Protein AF-A0A9X1KU45-F1 (afdb_monomer_lite)

Structure (mmCIF, N/CA/C/O backbone):
data_AF-A0A9X1KU45-F1
#
_entry.id   AF-A0A9X1KU45-F1
#
loop_
_atom_site.group_PDB
_atom_site.id
_atom_site.type_symbol
_atom_site.label_atom_id
_atom_site.label_alt_id
_atom_site.label_comp_id
_atom_site.label_asym_id
_atom_site.label_entity_id
_atom_site.label_seq_id
_atom_site.pdbx_PDB_ins_code
_atom_site.Cartn_x
_atom_site.Cartn_y
_atom_site.Cartn_z
_atom_site.occupancy
_atom_site.B_iso_or_equiv
_atom_site.auth_seq_id
_atom_site.auth_comp_id
_atom_site.auth_asym_id
_atom_site.auth_atom_id
_atom_site.pdbx_PDB_model_num
ATOM 1 N N . MET A 1 1 ? 0.084 -14.048 12.356 1.00 86.44 1 MET A N 1
ATOM 2 C CA . MET A 1 1 ? -1.011 -13.055 12.379 1.00 86.44 1 MET A CA 1
ATOM 3 C C . MET A 1 1 ? -0.371 -11.729 12.727 1.00 86.44 1 MET A C 1
ATOM 5 O O . MET A 1 1 ? 0.430 -11.717 13.653 1.00 86.44 1 MET A O 1
ATOM 9 N N . LYS A 1 2 ? -0.605 -10.681 11.936 1.00 94.75 2 LYS A N 1
ATOM 10 C CA . LYS A 1 2 ? -0.017 -9.353 12.149 1.00 94.75 2 LYS A CA 1
ATOM 11 C C . LYS A 1 2 ? -1.143 -8.333 12.221 1.00 94.75 2 LYS A C 1
ATOM 13 O O . LYS A 1 2 ? -2.015 -8.360 11.360 1.00 94.75 2 LYS A O 1
ATOM 18 N N . THR A 1 3 ? -1.073 -7.453 13.205 1.00 95.44 3 THR A N 1
ATOM 19 C CA . THR A 1 3 ? -2.057 -6.400 13.442 1.00 95.44 3 THR A CA 1
ATOM 20 C C . THR A 1 3 ? -1.365 -5.049 13.316 1.00 95.44 3 THR A C 1
ATOM 22 O O . THR A 1 3 ? -0.231 -4.895 13.774 1.00 95.44 3 THR A O 1
ATOM 25 N N . ILE A 1 4 ? -2.003 -4.103 12.632 1.00 96.50 4 ILE A N 1
ATOM 26 C CA . ILE A 1 4 ? -1.458 -2.774 12.338 1.00 96.50 4 ILE A CA 1
ATOM 27 C C . ILE A 1 4 ? -2.538 -1.745 12.666 1.00 96.50 4 ILE A C 1
ATOM 29 O O . ILE A 1 4 ? -3.678 -1.916 12.248 1.00 96.50 4 ILE A O 1
ATOM 33 N N . LYS A 1 5 ? -2.175 -0.688 13.393 1.00 97.69 5 LYS A N 1
ATOM 34 C CA . LYS A 1 5 ? -3.073 0.413 13.759 1.00 97.69 5 LYS A CA 1
ATOM 35 C C . LYS A 1 5 ? -2.668 1.695 13.049 1.00 97.69 5 LYS A C 1
ATOM 37 O O . LYS A 1 5 ? -1.474 1.944 12.883 1.00 97.69 5 LYS A O 1
ATOM 42 N N . GLY A 1 6 ? -3.650 2.493 12.659 1.00 98.06 6 GLY A N 1
ATOM 43 C CA . GLY A 1 6 ? -3.437 3.778 12.001 1.00 98.06 6 GLY A CA 1
ATOM 44 C C . GLY A 1 6 ? -4.738 4.356 11.460 1.00 98.06 6 GLY A C 1
ATOM 45 O O . GLY A 1 6 ? -5.822 3.825 11.696 1.00 98.06 6 GLY A O 1
ATOM 46 N N . ILE A 1 7 ? -4.625 5.444 10.711 1.00 98.31 7 ILE A N 1
ATOM 47 C CA . ILE A 1 7 ? -5.740 6.068 10.004 1.00 98.31 7 ILE A CA 1
ATOM 48 C C . ILE A 1 7 ? -5.963 5.300 8.699 1.00 98.31 7 ILE A C 1
ATOM 50 O O . ILE A 1 7 ? -5.147 5.364 7.781 1.00 98.31 7 ILE A O 1
ATOM 54 N N . ILE A 1 8 ? -7.062 4.560 8.606 1.00 98.06 8 ILE A N 1
ATOM 55 C CA . ILE A 1 8 ? -7.398 3.740 7.441 1.00 98.06 8 ILE A CA 1
ATOM 56 C C . ILE A 1 8 ? -8.079 4.603 6.382 1.00 98.06 8 ILE A C 1
ATOM 58 O O . ILE A 1 8 ? -9.060 5.291 6.667 1.00 98.06 8 ILE A O 1
ATOM 62 N N . ILE A 1 9 ? -7.573 4.535 5.150 1.00 98.00 9 ILE A N 1
ATOM 63 C CA . ILE A 1 9 ? -8.160 5.188 3.979 1.00 98.00 9 ILE A CA 1
ATOM 64 C C . ILE A 1 9 ? -9.071 4.205 3.244 1.00 98.00 9 ILE A C 1
ATOM 66 O O . ILE A 1 9 ? -8.613 3.283 2.566 1.00 98.00 9 ILE A O 1
ATOM 70 N N . ASP A 1 10 ? -10.377 4.439 3.341 1.00 97.19 10 ASP A N 1
ATOM 71 C CA . ASP A 1 10 ? -11.389 3.696 2.601 1.00 97.19 10 ASP A CA 1
ATOM 72 C C . ASP A 1 10 ? -11.719 4.428 1.297 1.00 97.19 10 ASP A C 1
ATOM 74 O O . ASP A 1 10 ? -12.525 5.363 1.247 1.00 97.19 10 ASP A O 1
ATOM 78 N N . VAL A 1 11 ? -11.063 3.986 0.225 1.00 96.62 11 VAL A N 1
ATOM 79 C CA . VAL A 1 11 ? -11.201 4.570 -1.116 1.00 96.62 11 VAL A CA 1
ATOM 80 C C . VAL A 1 11 ? -12.566 4.303 -1.756 1.00 96.62 11 VAL A C 1
ATOM 82 O O . VAL A 1 11 ? -12.993 5.079 -2.609 1.00 96.62 11 VAL A O 1
ATOM 85 N N . ILE A 1 12 ? -13.266 3.239 -1.347 1.00 97.25 12 ILE A N 1
ATOM 86 C CA . ILE A 1 12 ? -14.573 2.871 -1.907 1.00 97.25 12 ILE A CA 1
ATOM 87 C C . ILE A 1 12 ? -15.658 3.757 -1.298 1.00 97.25 12 ILE A C 1
ATOM 89 O O . ILE A 1 12 ? -16.449 4.356 -2.027 1.00 97.25 12 ILE A O 1
ATOM 93 N N . ASN A 1 13 ? -15.651 3.899 0.029 1.00 97.31 13 ASN A N 1
ATOM 94 C CA . ASN A 1 13 ? -16.626 4.713 0.754 1.00 97.31 13 ASN A CA 1
ATOM 95 C C . ASN A 1 13 ? -16.205 6.183 0.910 1.00 97.31 13 ASN A C 1
ATOM 97 O O . ASN A 1 13 ? -16.965 6.979 1.458 1.00 97.31 13 ASN A O 1
ATOM 101 N N . ARG A 1 14 ? -15.017 6.558 0.415 1.00 97.31 14 ARG A N 1
ATOM 102 C CA . ARG A 1 14 ? -14.466 7.926 0.443 1.00 97.31 14 ARG A CA 1
ATOM 103 C C . ARG A 1 14 ? -14.408 8.516 1.853 1.00 97.31 14 ARG A C 1
ATOM 105 O O . ARG A 1 14 ? -14.783 9.668 2.071 1.00 97.31 14 ARG A O 1
ATOM 112 N N . ARG A 1 15 ? -13.936 7.721 2.811 1.00 96.88 15 ARG A N 1
ATOM 113 C CA . ARG A 1 15 ? -13.776 8.142 4.207 1.00 96.88 15 ARG A CA 1
ATOM 114 C C . ARG A 1 15 ? -12.404 7.760 4.744 1.00 96.88 15 ARG A C 1
ATOM 116 O O . ARG A 1 15 ? -11.753 6.857 4.225 1.00 96.88 15 ARG A O 1
ATOM 123 N N . GLN A 1 16 ? -12.010 8.421 5.823 1.00 97.25 16 GLN A N 1
ATOM 124 C CA . GLN A 1 16 ? -10.874 8.023 6.644 1.00 97.25 16 GLN A CA 1
ATOM 125 C C . GLN A 1 16 ? -11.334 7.845 8.086 1.00 97.25 16 GLN A C 1
ATOM 127 O O . GLN A 1 16 ? -12.188 8.603 8.550 1.00 97.25 16 GLN A O 1
ATOM 132 N N . PHE A 1 17 ? -10.803 6.845 8.779 1.00 97.50 17 PHE A N 1
ATOM 133 C CA . PHE A 1 17 ? -11.173 6.562 10.164 1.00 97.50 17 PHE A CA 1
ATOM 134 C C . PHE A 1 17 ? -10.005 5.915 10.921 1.00 97.50 17 PHE A C 1
ATOM 136 O O . PHE A 1 17 ? -9.184 5.236 10.299 1.00 97.50 17 PHE A O 1
ATOM 143 N N . PRO A 1 18 ? -9.886 6.134 12.240 1.00 98.12 18 PRO A N 1
ATOM 144 C CA . PRO A 1 18 ? -8.903 5.434 13.051 1.00 98.12 18 PRO A CA 1
ATOM 145 C C . PRO A 1 18 ? -9.298 3.955 13.161 1.00 98.12 18 PRO A C 1
ATOM 147 O O . PRO A 1 18 ? -10.442 3.624 13.475 1.00 98.12 18 PRO A O 1
ATOM 150 N N . GLY A 1 19 ? -8.371 3.055 12.842 1.00 97.56 19 GLY A N 1
ATOM 151 C CA . GLY A 1 19 ? -8.699 1.644 12.715 1.00 97.56 19 GLY A CA 1
ATOM 152 C C . GLY A 1 19 ? -7.540 0.688 12.937 1.00 97.56 19 GLY A C 1
ATOM 153 O O . GLY A 1 19 ? -6.368 1.061 13.043 1.00 97.56 19 GLY A O 1
ATOM 154 N N . GLU A 1 20 ? -7.907 -0.584 12.998 1.00 97.56 20 GLU A N 1
ATOM 155 C CA . GLU A 1 20 ? -7.012 -1.722 13.112 1.00 97.56 20 GLU A CA 1
ATOM 156 C C . GLU A 1 20 ? -7.190 -2.654 11.903 1.00 97.56 20 GLU A C 1
ATOM 158 O O . GLU A 1 20 ? -8.305 -2.972 11.491 1.00 97.56 20 GLU A O 1
ATOM 163 N N . LEU A 1 21 ? -6.071 -3.092 11.322 1.00 97.31 21 LEU A N 1
ATOM 164 C CA . LEU A 1 21 ? -6.021 -4.006 10.186 1.00 97.31 21 LEU A CA 1
ATOM 165 C C . LEU A 1 21 ? -5.289 -5.291 10.577 1.00 97.31 21 LEU A C 1
ATOM 167 O O . LEU A 1 21 ? -4.127 -5.265 10.995 1.00 97.31 21 LEU A O 1
ATOM 171 N N . THR A 1 22 ? -5.955 -6.429 10.386 1.00 97.88 22 THR A N 1
ATOM 172 C CA . THR A 1 22 ? -5.406 -7.754 10.688 1.00 97.88 22 THR A CA 1
ATOM 173 C C . THR A 1 22 ? -5.051 -8.496 9.405 1.00 97.88 22 THR A C 1
ATOM 175 O O . THR A 1 22 ? -5.884 -8.696 8.525 1.00 97.88 22 THR A O 1
ATOM 178 N N . VAL A 1 23 ? -3.812 -8.986 9.318 1.00 97.75 23 VAL A N 1
ATOM 179 C CA . VAL A 1 23 ? -3.296 -9.788 8.200 1.00 97.75 23 VAL A CA 1
ATOM 180 C C . VAL A 1 23 ? -3.028 -11.226 8.648 1.00 97.75 23 VAL A C 1
ATOM 182 O O . VAL A 1 23 ? -2.286 -11.489 9.608 1.00 97.75 23 VAL A O 1
ATOM 185 N N . LYS A 1 24 ? -3.585 -12.188 7.905 1.00 97.88 24 LYS A N 1
ATOM 186 C CA . LYS A 1 24 ? -3.384 -13.630 8.096 1.00 97.88 24 LYS A CA 1
ATOM 187 C C . LYS A 1 24 ? -3.031 -14.283 6.760 1.00 97.88 24 LYS A C 1
ATOM 189 O O . LYS A 1 24 ? -3.746 -14.127 5.780 1.00 97.88 24 LYS A O 1
ATOM 194 N N . ASN A 1 25 ? -1.923 -15.027 6.729 1.00 96.25 25 ASN A N 1
ATOM 195 C CA . ASN A 1 25 ? -1.447 -15.756 5.544 1.00 96.25 25 ASN A CA 1
ATOM 196 C C . ASN A 1 25 ? -1.326 -14.872 4.285 1.00 96.25 25 ASN A C 1
ATOM 198 O O . ASN A 1 25 ? 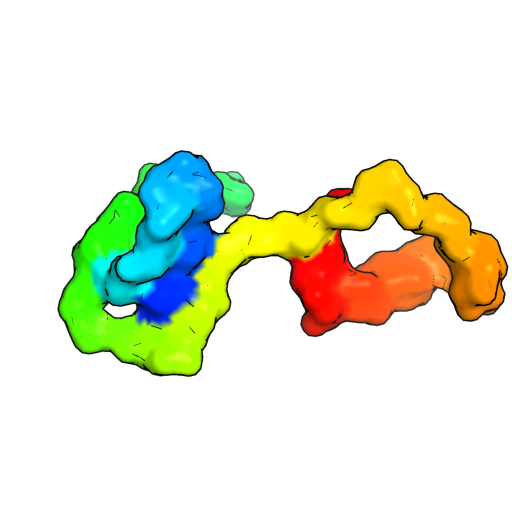-1.756 -15.262 3.204 1.00 96.25 25 ASN A O 1
ATOM 202 N N . GLY A 1 26 ? -0.793 -13.654 4.442 1.00 94.62 26 GLY A N 1
ATOM 203 C CA . GLY A 1 26 ? -0.615 -12.701 3.340 1.00 94.62 26 GLY A CA 1
ATOM 204 C C . GLY A 1 26 ? -1.902 -12.041 2.833 1.00 94.62 26 GLY A C 1
ATOM 205 O O . GLY A 1 26 ? -1.855 -11.323 1.843 1.00 94.62 26 GLY A O 1
ATOM 206 N N . ARG A 1 27 ? -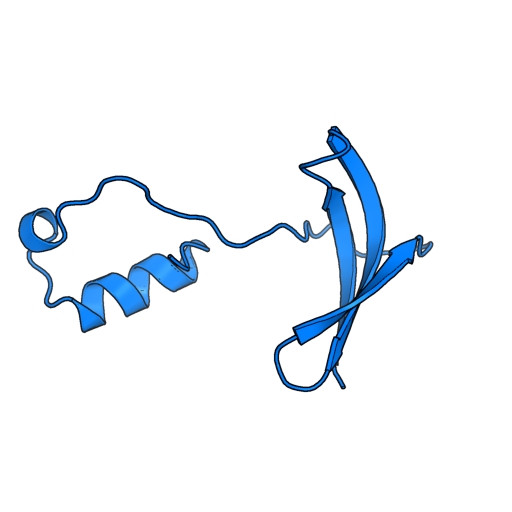3.047 -12.261 3.493 1.00 96.94 27 ARG A N 1
ATOM 207 C CA . ARG A 1 27 ? -4.333 -11.640 3.152 1.00 96.94 27 ARG A CA 1
ATOM 208 C C . ARG A 1 27 ? -4.851 -10.790 4.301 1.00 96.94 27 ARG A C 1
ATOM 210 O O . ARG A 1 27 ? -4.640 -11.130 5.467 1.00 96.94 27 ARG A O 1
ATOM 217 N N . ILE A 1 28 ? -5.545 -9.708 3.961 1.00 97.12 28 ILE A N 1
ATOM 218 C CA . ILE A 1 28 ? -6.321 -8.929 4.926 1.00 97.12 28 ILE A CA 1
ATOM 219 C C . ILE A 1 28 ? -7.455 -9.834 5.413 1.00 97.12 28 ILE A C 1
ATOM 221 O O . ILE A 1 28 ? -8.229 -10.352 4.610 1.00 97.12 28 ILE A O 1
ATOM 225 N N . ALA A 1 29 ? -7.478 -10.094 6.714 1.00 97.88 29 ALA A N 1
ATOM 226 C CA . ALA A 1 29 ? -8.473 -10.930 7.370 1.00 97.88 29 ALA A CA 1
ATOM 227 C C . ALA A 1 29 ? -9.601 -10.093 7.977 1.00 97.88 29 ALA A C 1
ATOM 229 O O . ALA A 1 29 ? -10.730 -10.568 8.007 1.00 97.88 29 ALA A O 1
ATOM 230 N N . ASP A 1 30 ? -9.285 -8.886 8.455 1.00 97.69 30 ASP A N 1
ATOM 231 C CA . ASP A 1 30 ? -10.249 -7.979 9.073 1.00 97.69 30 ASP A CA 1
ATOM 232 C C . ASP A 1 30 ? -9.761 -6.522 9.048 1.00 97.69 30 ASP A C 1
ATOM 234 O O . ASP A 1 30 ? -8.547 -6.271 9.017 1.00 97.69 30 ASP A O 1
ATOM 238 N N . VAL A 1 31 ? -10.718 -5.592 9.055 1.00 97.25 31 VAL A N 1
ATOM 239 C CA . VAL A 1 31 ? -10.526 -4.136 9.102 1.00 97.25 31 VAL A CA 1
ATOM 240 C C . VAL A 1 31 ? -11.638 -3.547 9.968 1.00 97.25 31 VAL A C 1
ATOM 242 O O . VAL A 1 31 ? -12.805 -3.606 9.581 1.00 97.25 31 VAL A O 1
ATOM 245 N N . SER A 1 32 ? -11.293 -2.958 11.111 1.00 96.69 32 SER A N 1
ATOM 246 C CA . SER A 1 32 ? -12.277 -2.453 12.075 1.00 96.69 32 SER A CA 1
ATOM 247 C C . SER A 1 32 ? -11.904 -1.079 12.624 1.00 96.69 32 SER A C 1
ATOM 249 O O . SER A 1 32 ? -10.731 -0.703 12.639 1.00 96.69 32 SER A O 1
ATOM 251 N N . ASP A 1 33 ? -12.896 -0.333 13.109 1.00 96.88 33 ASP A N 1
ATOM 252 C CA . ASP A 1 33 ? -12.670 0.891 13.881 1.00 96.88 33 ASP A CA 1
ATOM 253 C C . ASP A 1 33 ? -11.890 0.581 15.175 1.00 96.88 33 ASP A C 1
ATOM 255 O O . ASP A 1 33 ? -12.089 -0.458 15.811 1.00 96.88 33 ASP A O 1
ATOM 259 N N . CYS A 1 34 ? -10.976 1.474 15.549 1.00 95.81 34 CYS A N 1
ATOM 260 C CA . CYS A 1 34 ? -10.180 1.384 16.771 1.00 95.81 34 C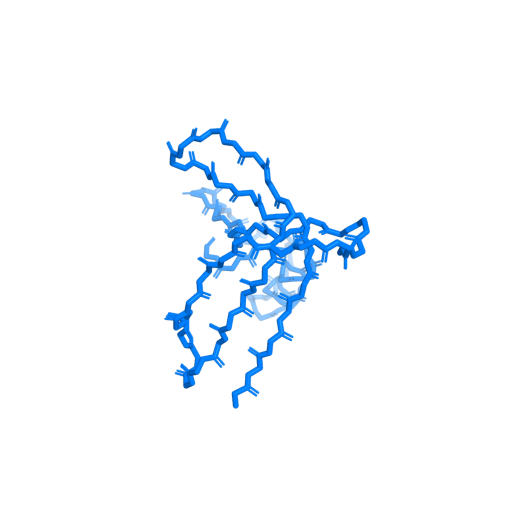YS A CA 1
ATOM 261 C C . CYS A 1 34 ? -9.883 2.794 17.273 1.00 95.81 34 CYS A C 1
ATOM 263 O O . CYS A 1 34 ? -9.382 3.624 16.517 1.00 95.81 34 CYS A O 1
ATOM 265 N N . ASP A 1 35 ? -10.126 3.044 18.555 1.00 93.00 35 ASP A N 1
ATOM 266 C CA . ASP A 1 35 ? -9.718 4.294 19.192 1.00 93.00 35 ASP A CA 1
ATOM 267 C C . ASP A 1 35 ? -8.197 4.310 19.436 1.00 93.00 35 ASP A C 1
ATOM 269 O O . ASP A 1 35 ? -7.565 3.255 19.528 1.00 93.00 35 ASP A O 1
ATOM 273 N N . ASP A 1 36 ? -7.624 5.511 19.560 1.00 93.81 36 ASP A N 1
ATOM 274 C CA . ASP A 1 36 ? -6.207 5.753 19.884 1.00 93.81 36 ASP A CA 1
ATOM 275 C C . ASP A 1 36 ? -5.213 5.023 18.957 1.00 93.81 36 ASP A C 1
ATOM 277 O O . ASP A 1 36 ? -4.590 4.009 19.291 1.00 93.81 36 ASP A O 1
ATOM 281 N N . VAL A 1 37 ? -5.076 5.552 17.740 1.00 97.25 37 VAL A N 1
ATOM 282 C CA . VAL A 1 37 ? -4.134 5.065 16.727 1.00 97.25 37 VAL A CA 1
ATOM 283 C C . VAL A 1 37 ? -3.045 6.111 16.467 1.00 97.25 37 VAL A C 1
ATOM 285 O O . VAL A 1 37 ? -3.299 7.307 16.614 1.00 97.25 37 VAL A O 1
ATOM 288 N N . PRO A 1 38 ? -1.832 5.702 16.053 1.00 97.12 38 PRO A N 1
ATOM 289 C CA . PRO A 1 38 ? -0.811 6.657 15.634 1.00 97.12 38 PRO A CA 1
ATOM 290 C C . PRO A 1 38 ? -1.271 7.467 14.411 1.00 97.12 38 PRO A C 1
ATOM 292 O O . PRO A 1 38 ? -2.047 6.971 13.591 1.00 97.12 38 PRO A O 1
ATOM 295 N N . ASP A 1 39 ? -0.726 8.677 14.249 1.00 96.19 39 ASP A N 1
ATOM 296 C CA . ASP A 1 39 ? -0.928 9.534 13.068 1.00 96.19 39 ASP A CA 1
ATOM 297 C C . ASP A 1 39 ? -0.142 8.995 11.856 1.00 96.19 39 ASP A C 1
ATOM 299 O O . ASP A 1 39 ? 0.851 9.556 11.393 1.00 96.19 39 ASP A O 1
ATOM 303 N N . VAL A 1 40 ? -0.538 7.804 11.408 1.00 96.88 40 VAL A N 1
ATOM 304 C CA . VAL A 1 40 ? 0.043 7.065 10.288 1.00 96.88 40 VAL A CA 1
ATOM 305 C C . VAL A 1 40 ? -1.092 6.582 9.406 1.00 96.88 40 VAL A C 1
ATOM 307 O O . VAL A 1 40 ? -2.010 5.911 9.876 1.00 96.88 40 VAL A O 1
ATOM 310 N N . TYR A 1 41 ? -1.008 6.879 8.115 1.00 97.38 41 TYR A N 1
ATOM 311 C C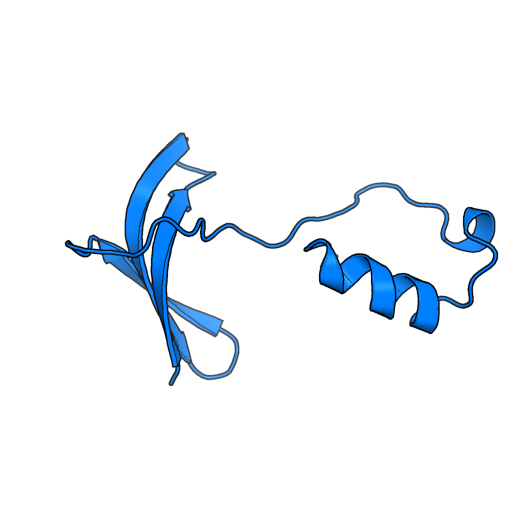A . TYR A 1 41 ? -2.025 6.496 7.146 1.00 97.38 41 TYR A CA 1
ATOM 312 C C . TYR A 1 41 ? -1.793 5.080 6.614 1.00 97.38 41 TYR A C 1
ATOM 314 O O . TYR A 1 41 ? -0.686 4.718 6.215 1.00 97.38 41 TYR A O 1
ATOM 322 N N . ILE A 1 42 ? -2.864 4.290 6.578 1.00 97.62 42 ILE A N 1
ATOM 323 C CA . ILE A 1 42 ? -2.910 2.947 6.004 1.00 97.62 42 ILE A CA 1
ATOM 324 C C . ILE A 1 42 ? -3.817 3.007 4.779 1.00 97.62 42 ILE A C 1
ATOM 326 O O . ILE A 1 42 ? -5.017 3.250 4.887 1.00 97.62 42 ILE A O 1
ATOM 330 N N . LEU A 1 43 ? -3.239 2.764 3.609 1.00 97.25 43 LEU A N 1
ATOM 331 C CA . LEU A 1 43 ? -3.931 2.781 2.326 1.00 97.25 43 LEU A CA 1
ATOM 332 C C . LEU A 1 43 ? -3.497 1.582 1.468 1.00 97.25 43 LEU A C 1
ATOM 334 O O . LEU A 1 43 ? -2.453 0.981 1.746 1.00 97.25 43 LEU A O 1
ATOM 338 N N . PRO A 1 44 ? -4.271 1.215 0.430 1.00 96.94 44 PRO A N 1
ATOM 339 C CA . PRO A 1 44 ? -3.809 0.267 -0.575 1.00 96.94 44 PRO A CA 1
ATOM 340 C C . PRO A 1 44 ? -2.493 0.729 -1.212 1.00 96.94 44 PRO A C 1
ATOM 342 O O . PRO A 1 44 ? -2.265 1.928 -1.372 1.00 96.94 44 PRO A O 1
ATOM 345 N N . GLY A 1 45 ? -1.646 -0.228 -1.597 1.00 97.38 45 GLY A N 1
ATOM 346 C CA . GLY A 1 45 ? -0.460 0.078 -2.395 1.00 97.38 45 GLY A CA 1
ATOM 347 C C . GLY A 1 45 ? -0.847 0.711 -3.733 1.00 97.38 45 GLY A C 1
ATOM 348 O O . GLY A 1 45 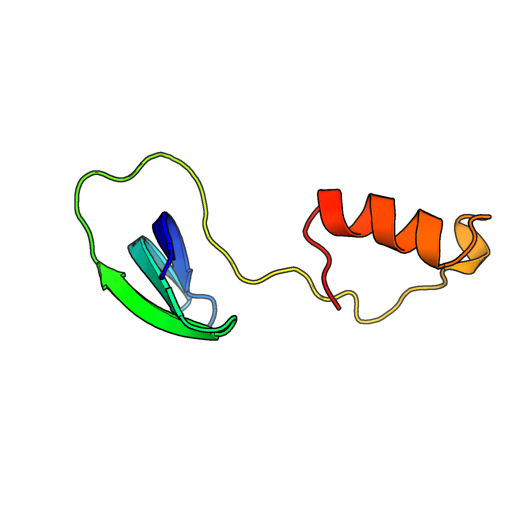? -1.925 0.446 -4.271 1.00 97.38 45 GLY A O 1
ATOM 349 N N . PHE A 1 46 ? 0.028 1.560 -4.259 1.00 98.00 46 PHE A N 1
ATOM 350 C CA . PHE A 1 46 ? -0.196 2.240 -5.525 1.00 98.00 46 PHE A CA 1
ATOM 351 C C . PHE A 1 46 ? -0.043 1.283 -6.705 1.00 98.00 46 PHE A C 1
ATOM 353 O O . PHE A 1 46 ? 0.741 0.330 -6.655 1.00 98.00 46 PHE A O 1
ATOM 360 N N . VAL A 1 47 ? -0.799 1.576 -7.763 1.00 97.75 47 VAL A N 1
ATOM 361 C CA . VAL A 1 47 ? -0.758 0.864 -9.039 1.00 97.75 47 VAL A CA 1
ATOM 362 C C . VAL A 1 47 ? -0.393 1.862 -10.126 1.00 97.75 47 VAL A C 1
ATOM 364 O O . VAL A 1 47 ? -1.089 2.870 -10.276 1.00 97.75 47 VAL A O 1
ATOM 367 N N . ASP A 1 48 ? 0.676 1.593 -10.870 1.00 97.38 48 ASP A N 1
ATOM 368 C CA . ASP A 1 48 ? 1.055 2.402 -12.026 1.00 97.38 48 ASP A CA 1
ATOM 369 C C . ASP A 1 48 ? 0.488 1.780 -13.305 1.00 97.38 48 ASP A C 1
ATOM 371 O O . ASP A 1 48 ? 0.954 0.757 -13.801 1.00 97.38 48 ASP A O 1
ATOM 375 N N . SER A 1 49 ? -0.557 2.403 -13.850 1.00 97.62 49 SER A N 1
ATOM 376 C CA . SER A 1 49 ? -1.222 1.895 -15.051 1.00 97.62 49 SER A CA 1
ATOM 377 C C . SER A 1 49 ? -0.374 2.005 -16.316 1.00 97.62 49 SER A C 1
ATOM 379 O O . SER A 1 49 ? -0.704 1.367 -17.315 1.00 97.62 49 SER A O 1
ATOM 381 N N . HIS A 1 50 ? 0.650 2.863 -16.324 1.00 97.56 50 HIS A N 1
ATOM 382 C CA . HIS A 1 50 ? 1.427 3.126 -17.527 1.00 97.56 50 HIS A CA 1
ATOM 383 C C . HIS A 1 50 ? 2.834 3.605 -17.187 1.00 97.56 50 HIS A C 1
ATOM 385 O O . HIS A 1 50 ? 3.060 4.786 -16.923 1.00 97.56 50 HIS A O 1
ATOM 391 N N . ILE A 1 51 ? 3.801 2.701 -17.330 1.00 95.88 51 ILE A N 1
ATOM 392 C CA . ILE A 1 51 ? 5.213 3.010 -17.134 1.00 95.88 51 ILE A CA 1
ATOM 393 C C . ILE A 1 51 ? 6.093 2.362 -18.202 1.00 95.88 51 ILE A C 1
ATOM 395 O O . ILE A 1 51 ? 5.848 1.246 -18.656 1.00 95.88 51 ILE A O 1
ATOM 399 N N . HIS A 1 52 ? 7.158 3.067 -18.574 1.00 97.12 52 HIS A N 1
ATOM 400 C CA . HIS A 1 52 ? 8.263 2.534 -19.367 1.00 97.12 52 HIS A CA 1
ATOM 401 C C . HIS A 1 52 ? 9.489 2.420 -18.458 1.00 97.12 52 HIS A C 1
ATOM 403 O O . HIS A 1 52 ? 10.105 3.434 -18.119 1.00 97.12 52 HIS A O 1
ATOM 409 N N . ILE A 1 53 ? 9.828 1.201 -18.029 1.00 97.19 53 ILE A N 1
ATOM 410 C CA . ILE A 1 53 ? 10.941 0.952 -17.095 1.00 97.19 53 ILE A CA 1
ATOM 411 C C . ILE A 1 53 ? 12.277 1.347 -17.735 1.00 97.19 53 ILE A C 1
ATOM 413 O O . ILE A 1 53 ? 13.167 1.856 -17.058 1.00 97.19 53 ILE A O 1
ATOM 417 N N . GLU A 1 54 ? 12.412 1.182 -19.046 1.00 97.62 54 GLU A N 1
ATOM 418 C CA . GLU A 1 54 ? 13.623 1.442 -19.824 1.00 97.62 54 GLU A CA 1
ATOM 419 C C . GLU A 1 54 ? 14.082 2.900 -19.720 1.00 97.62 54 GLU A C 1
ATOM 421 O O . GLU A 1 54 ? 15.282 3.175 -19.685 1.00 97.62 54 GLU A O 1
ATOM 426 N N . SER A 1 55 ? 13.137 3.834 -19.584 1.00 97.25 55 SER A N 1
ATOM 427 C CA . SER A 1 55 ? 13.419 5.261 -19.401 1.00 97.25 55 SER A CA 1
ATOM 428 C C . SER A 1 55 ? 14.167 5.562 -18.096 1.00 97.25 55 SER A C 1
ATOM 430 O O . SER A 1 55 ? 14.807 6.605 -17.988 1.00 97.25 55 SER A O 1
ATOM 432 N N . SER A 1 56 ? 14.119 4.654 -17.112 1.00 96.31 56 SER A N 1
ATOM 433 C CA . SER A 1 56 ? 14.882 4.774 -15.863 1.00 96.31 56 SER A CA 1
ATOM 434 C C . SER A 1 56 ? 16.360 4.402 -16.011 1.00 96.31 56 SER A C 1
ATOM 436 O O . SER A 1 56 ? 17.141 4.663 -15.099 1.00 96.31 56 SER A O 1
ATOM 438 N N . MET A 1 57 ? 16.753 3.787 -17.136 1.00 97.12 57 MET A N 1
ATOM 439 C CA . MET A 1 57 ? 18.087 3.207 -17.354 1.00 97.12 57 MET A CA 1
ATOM 440 C C . MET A 1 57 ? 18.484 2.142 -16.311 1.00 97.12 57 MET A C 1
ATOM 442 O O . MET A 1 57 ? 19.666 1.843 -16.141 1.00 97.12 57 MET A O 1
ATOM 446 N N . LEU A 1 58 ? 17.507 1.545 -15.620 1.00 97.56 58 LEU A N 1
ATOM 447 C CA . LEU A 1 58 ? 17.709 0.463 -14.661 1.00 97.56 58 LEU A CA 1
ATOM 448 C C . LEU A 1 58 ? 17.254 -0.877 -15.229 1.00 97.56 58 LEU A C 1
ATOM 450 O O . LEU A 1 58 ? 16.359 -0.966 -16.070 1.00 97.56 58 LEU A O 1
ATOM 454 N N . VAL A 1 59 ? 17.832 -1.949 -14.693 1.00 97.88 59 VAL A N 1
ATOM 455 C CA . VAL A 1 59 ? 17.244 -3.281 -14.843 1.00 97.88 59 VAL A CA 1
ATOM 456 C C . VAL A 1 59 ? 15.937 -3.363 -14.036 1.00 97.88 59 VAL A C 1
ATOM 458 O O . VAL A 1 59 ? 15.847 -2.742 -12.970 1.00 97.88 59 VAL A O 1
ATOM 461 N N . PRO A 1 60 ? 14.937 -4.156 -14.470 1.00 97.50 60 PRO A N 1
ATOM 462 C CA . PRO A 1 60 ? 13.630 -4.216 -13.809 1.00 97.50 60 PRO A CA 1
ATOM 463 C C . PRO A 1 60 ? 13.674 -4.503 -12.302 1.00 97.50 60 PRO A C 1
ATOM 465 O O . PRO A 1 60 ? 12.880 -3.947 -11.549 1.00 97.50 60 PRO A O 1
ATOM 468 N N . SER A 1 61 ? 14.622 -5.323 -11.837 1.00 97.81 61 SER A N 1
ATOM 469 C CA . SER A 1 61 ? 14.784 -5.620 -10.409 1.00 97.81 61 SER A CA 1
ATOM 470 C C . SER A 1 61 ? 15.213 -4.401 -9.587 1.00 97.81 61 SER A C 1
ATOM 472 O O . SER A 1 61 ? 14.723 -4.218 -8.476 1.00 97.81 61 SER A O 1
ATOM 474 N N . GLU A 1 62 ? 16.091 -3.551 -10.128 1.00 98.00 62 GLU A N 1
ATOM 475 C CA . GLU A 1 62 ? 16.533 -2.324 -9.455 1.00 98.00 62 GLU A CA 1
ATOM 476 C C . GLU A 1 62 ? 15.446 -1.257 -9.478 1.00 98.00 62 GLU A C 1
ATOM 478 O O . GLU A 1 62 ? 15.232 -0.580 -8.473 1.00 98.00 62 GLU A O 1
ATOM 483 N N . PHE A 1 63 ? 14.701 -1.165 -10.582 1.00 97.94 63 PHE A N 1
ATOM 484 C CA . PHE A 1 63 ? 13.516 -0.321 -10.640 1.00 97.94 63 PHE A CA 1
ATOM 485 C C . PHE A 1 63 ? 12.496 -0.729 -9.564 1.00 97.94 63 PHE A C 1
ATOM 487 O O . PHE A 1 63 ? 12.100 0.101 -8.748 1.00 97.94 63 PHE A O 1
ATOM 494 N N . ALA A 1 64 ? 12.133 -2.016 -9.490 1.00 97.31 64 ALA A N 1
ATOM 495 C CA . ALA A 1 64 ? 11.175 -2.528 -8.508 1.00 97.31 64 ALA A CA 1
ATOM 496 C C . ALA A 1 64 ? 11.643 -2.315 -7.057 1.00 97.31 64 ALA A C 1
ATOM 498 O O . ALA A 1 64 ? 10.846 -1.928 -6.200 1.00 97.31 64 ALA A O 1
ATOM 499 N N . ARG A 1 65 ? 12.942 -2.516 -6.785 1.00 97.50 65 ARG A N 1
ATOM 500 C CA . ARG A 1 65 ? 13.546 -2.279 -5.464 1.00 97.50 65 ARG A CA 1
ATOM 501 C C . ARG A 1 65 ? 13.366 -0.834 -4.995 1.00 97.50 65 ARG A C 1
ATOM 503 O O . ARG A 1 65 ? 13.199 -0.625 -3.798 1.00 97.50 65 ARG A O 1
ATOM 510 N N . LEU A 1 66 ? 13.410 0.139 -5.906 1.00 97.25 66 LEU A N 1
ATOM 511 C CA . LEU A 1 66 ? 13.185 1.551 -5.589 1.00 97.25 66 LEU A CA 1
ATOM 512 C C . LEU A 1 66 ? 11.689 1.890 -5.547 1.00 97.25 66 LEU A C 1
ATOM 514 O O . LEU A 1 66 ? 11.232 2.513 -4.593 1.00 97.25 66 LEU A O 1
ATOM 518 N N . ALA A 1 67 ? 10.908 1.432 -6.528 1.00 97.44 67 ALA A N 1
ATOM 519 C CA . ALA A 1 67 ? 9.478 1.727 -6.632 1.00 97.44 67 ALA A CA 1
ATOM 520 C C . ALA A 1 67 ? 8.688 1.278 -5.389 1.00 97.44 67 ALA A C 1
ATOM 522 O O . ALA A 1 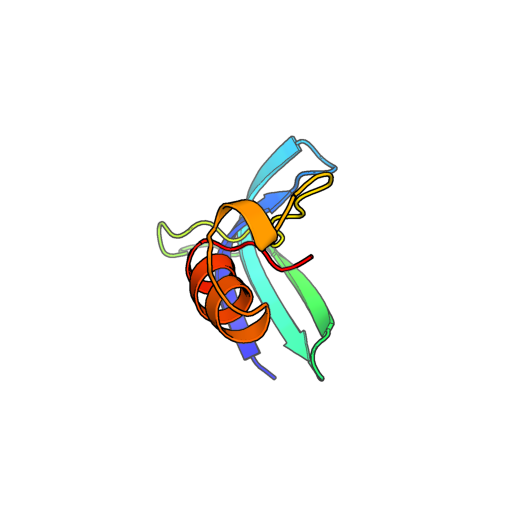67 ? 7.863 2.031 -4.868 1.00 97.44 67 ALA A O 1
ATOM 523 N N . VAL A 1 68 ? 9.000 0.094 -4.845 1.00 97.75 68 VAL A N 1
ATOM 524 C CA . VAL A 1 68 ? 8.313 -0.444 -3.659 1.00 97.75 68 VAL A CA 1
ATOM 525 C C . VAL A 1 68 ? 8.528 0.411 -2.404 1.00 97.75 68 VAL A C 1
ATOM 527 O O . VAL A 1 68 ? 7.653 0.464 -1.541 1.00 97.75 68 VAL A O 1
ATOM 530 N N . GLN A 1 69 ? 9.651 1.133 -2.301 1.00 97.44 69 GLN A N 1
ATOM 531 C CA . GLN A 1 69 ? 9.921 2.040 -1.174 1.00 97.44 69 GLN A CA 1
ATOM 532 C C . GLN A 1 69 ? 8.987 3.255 -1.173 1.00 97.44 69 GLN A C 1
ATOM 534 O O . GLN A 1 69 ? 8.777 3.867 -0.128 1.00 97.44 69 GLN A O 1
ATOM 539 N N . HIS A 1 70 ? 8.408 3.575 -2.331 1.00 96.69 70 HIS A N 1
ATOM 540 C CA . HIS A 1 70 ? 7.450 4.660 -2.519 1.00 96.69 70 HIS A CA 1
ATOM 541 C C . HIS A 1 70 ? 5.994 4.172 -2.575 1.00 96.69 70 HIS A C 1
ATOM 543 O O . HIS A 1 70 ? 5.091 4.968 -2.815 1.00 96.69 70 HIS A O 1
ATOM 549 N N . GLY A 1 71 ? 5.750 2.883 -2.311 1.00 96.75 71 GLY A N 1
ATOM 550 C CA . GLY A 1 71 ? 4.407 2.320 -2.176 1.00 96.75 71 GLY A CA 1
ATOM 551 C C . GLY A 1 71 ? 3.795 1.756 -3.459 1.00 96.75 71 GLY A C 1
ATOM 552 O O . GLY A 1 71 ? 2.677 1.250 -3.387 1.00 96.75 71 GLY A O 1
ATOM 553 N N . THR A 1 72 ? 4.493 1.788 -4.600 1.00 97.75 72 THR A N 1
ATOM 554 C CA . THR A 1 72 ? 4.030 1.144 -5.842 1.00 97.75 72 THR A CA 1
ATOM 555 C C . THR A 1 72 ? 4.238 -0.365 -5.768 1.00 97.75 72 THR A C 1
ATOM 557 O O . THR A 1 72 ? 5.353 -0.833 -5.535 1.00 97.75 72 THR A O 1
ATOM 560 N N . VAL A 1 73 ? 3.161 -1.131 -5.953 1.00 97.00 73 VAL A N 1
ATOM 561 C CA . VAL A 1 73 ? 3.158 -2.599 -5.803 1.00 97.00 73 VAL A CA 1
ATOM 562 C C . VAL A 1 73 ? 2.636 -3.348 -7.028 1.00 97.00 73 VAL A C 1
ATOM 564 O O . VAL A 1 73 ? 2.746 -4.575 -7.056 1.00 97.00 73 VAL A O 1
ATOM 567 N N . ALA A 1 74 ? 2.069 -2.642 -8.011 1.00 94.94 74 ALA A N 1
ATOM 568 C CA . ALA A 1 74 ? 1.578 -3.214 -9.262 1.00 94.94 74 ALA A CA 1
ATOM 569 C C . ALA A 1 74 ? 1.678 -2.222 -10.423 1.00 94.94 74 ALA A C 1
ATOM 571 O O . ALA A 1 74 ? 1.651 -0.998 -10.156 1.00 94.94 74 ALA A O 1
#

Foldseek 3Di:
DDKAWEWEQDPPVRDTATWMWDDDPNDTPDIGHDPDGPHDYDYQFDEDPDDDVVVVVDDPVVVCVVSVVVRYDD

Secondary structure (DSSP, 8-state):
-EEEEEEEEETTTTEEEEEEEEEETTEEEEEEE-SS--S-EE-PPB--SS--GGGGTS-HHHHHHHHGGGTB--

Radius of gyration: 15.5 Å; chains: 1; bounding box: 35×25×40 Å

pLDDT: mean 96.94, std 1.56, range [86.44, 98.31]

Sequence (74 aa):
MKTIKGIIIDVINRRQFPGELTVKNGRIADVSDCDDVPDVYILPGFVDSHIHIESSMLVPSEFARLAVQHGTVA